Protein AF-A0A016XNG1-F1 (afdb_monomer_lite)

Structure (mmCIF, N/CA/C/O backbone):
data_AF-A0A016XNG1-F1
#
_entry.id   AF-A0A016XNG1-F1
#
loop_
_atom_site.group_PDB
_atom_site.id
_atom_site.type_symbol
_atom_site.label_atom_id
_atom_site.label_alt_id
_atom_site.label_comp_id
_atom_site.label_asym_id
_atom_site.label_entity_id
_atom_site.label_seq_id
_atom_site.pdbx_PDB_ins_code
_atom_site.Cartn_x
_atom_site.Cartn_y
_atom_site.Cartn_z
_atom_site.occupancy
_atom_site.B_iso_or_equiv
_atom_site.auth_seq_id
_atom_site.auth_comp_id
_atom_site.auth_asym_id
_atom_site.auth_atom_id
_atom_site.pdbx_PDB_model_num
ATOM 1 N N . MET A 1 1 ? 4.524 4.314 -19.367 1.00 47.12 1 MET A N 1
ATOM 2 C CA . MET A 1 1 ? 4.395 3.215 -18.382 1.00 47.12 1 MET A CA 1
ATOM 3 C C . MET A 1 1 ? 3.985 3.826 -17.047 1.00 47.12 1 MET A C 1
ATOM 5 O O . MET A 1 1 ? 4.743 4.627 -16.528 1.00 47.12 1 MET A O 1
ATOM 9 N N . ARG A 1 2 ? 2.782 3.528 -16.535 1.00 49.62 2 ARG A N 1
ATOM 10 C CA . ARG A 1 2 ? 2.296 3.980 -15.209 1.00 49.62 2 ARG A CA 1
ATOM 11 C C . ARG A 1 2 ? 2.217 2.820 -14.204 1.00 49.62 2 ARG A C 1
ATOM 13 O O . ARG A 1 2 ? 1.360 2.809 -13.333 1.00 49.62 2 ARG A O 1
ATOM 20 N N . SER A 1 3 ? 3.032 1.781 -14.370 1.00 52.19 3 SER A N 1
ATOM 21 C CA . SER A 1 3 ? 2.971 0.623 -13.479 1.00 52.19 3 SER A CA 1
ATOM 22 C C . SER A 1 3 ? 3.952 0.819 -12.327 1.00 52.19 3 SER A C 1
ATOM 24 O O . SER A 1 3 ? 5.157 0.809 -12.563 1.00 52.19 3 SER A O 1
ATOM 26 N N . GLY A 1 4 ? 3.461 0.900 -11.089 1.00 57.69 4 GLY A N 1
ATOM 27 C CA . GLY A 1 4 ? 4.267 0.746 -9.866 1.00 57.69 4 GLY A CA 1
ATOM 28 C C . GLY A 1 4 ? 4.840 -0.671 -9.664 1.00 57.69 4 GLY A C 1
ATOM 29 O O . GLY A 1 4 ? 5.312 -1.008 -8.575 1.00 57.69 4 GLY A O 1
ATOM 30 N N . ALA A 1 5 ? 4.787 -1.496 -10.716 1.00 71.19 5 ALA A N 1
ATOM 31 C CA . ALA A 1 5 ? 5.233 -2.876 -10.775 1.00 71.19 5 ALA A CA 1
ATOM 32 C C . ALA A 1 5 ? 6.687 -3.029 -10.322 1.00 71.19 5 ALA A C 1
ATOM 34 O O . ALA A 1 5 ? 7.510 -2.108 -10.405 1.00 71.19 5 ALA A O 1
ATOM 35 N N . HIS A 1 6 ? 7.030 -4.220 -9.841 1.00 81.19 6 HIS A N 1
ATOM 36 C CA . HIS A 1 6 ? 8.402 -4.486 -9.446 1.00 81.19 6 HIS A CA 1
ATOM 37 C C . HIS A 1 6 ? 9.319 -4.384 -10.669 1.00 81.19 6 HIS A C 1
ATOM 39 O O . HIS A 1 6 ? 8.989 -4.825 -11.767 1.00 81.19 6 HIS A O 1
ATOM 45 N N . ILE A 1 7 ? 10.523 -3.838 -10.473 1.00 85.25 7 ILE A N 1
ATOM 46 C CA . ILE A 1 7 ? 11.498 -3.650 -11.560 1.00 85.25 7 ILE A CA 1
ATOM 47 C C . ILE A 1 7 ? 11.797 -4.952 -12.326 1.00 85.25 7 ILE A C 1
ATOM 49 O O . ILE A 1 7 ? 12.131 -4.921 -13.505 1.00 85.25 7 ILE A O 1
ATOM 53 N N . VAL A 1 8 ? 11.654 -6.096 -11.649 1.00 85.62 8 VAL A N 1
ATOM 54 C CA . VAL A 1 8 ? 11.817 -7.439 -12.215 1.00 85.62 8 VAL A CA 1
ATOM 55 C C . VAL A 1 8 ? 10.674 -7.790 -13.170 1.00 85.62 8 VAL A C 1
ATOM 57 O O . VAL A 1 8 ? 10.944 -8.287 -14.256 1.00 85.62 8 VAL A O 1
ATOM 60 N N . GLU A 1 9 ? 9.426 -7.491 -12.811 1.00 86.88 9 GLU A N 1
ATOM 61 C CA . GLU A 1 9 ? 8.242 -7.761 -13.643 1.00 86.88 9 GLU A CA 1
ATOM 62 C C . GLU A 1 9 ? 8.278 -6.931 -14.926 1.00 86.88 9 GLU A C 1
ATOM 64 O O . GLU A 1 9 ? 7.973 -7.415 -16.015 1.00 86.88 9 GLU A O 1
ATOM 69 N N . VAL A 1 10 ? 8.722 -5.679 -14.807 1.00 85.44 10 VAL A N 1
ATOM 70 C CA . VAL A 1 10 ? 8.901 -4.792 -15.958 1.00 85.44 10 VAL A CA 1
ATOM 71 C C . VAL A 1 10 ? 10.027 -5.278 -16.861 1.00 85.44 10 VAL A C 1
ATOM 73 O O . VAL A 1 10 ? 9.855 -5.308 -18.076 1.00 85.44 10 VAL A O 1
ATOM 76 N N . ALA A 1 11 ? 11.150 -5.710 -16.282 1.00 87.81 11 ALA A N 1
ATOM 77 C CA . ALA A 1 11 ? 12.248 -6.295 -17.042 1.00 87.81 11 ALA A CA 1
ATOM 78 C C . ALA A 1 11 ? 11.796 -7.553 -17.808 1.00 87.81 11 ALA A C 1
ATOM 80 O O . ALA A 1 11 ? 12.045 -7.657 -19.008 1.00 87.81 11 ALA A O 1
ATOM 81 N N . GLN A 1 12 ? 11.060 -8.452 -17.145 1.00 90.81 12 GLN A N 1
ATOM 82 C CA . GLN A 1 12 ? 10.488 -9.657 -17.755 1.00 90.81 12 GLN A CA 1
ATOM 83 C C . GLN A 1 12 ? 9.526 -9.320 -18.898 1.00 90.81 12 GLN A C 1
ATOM 85 O O . GLN A 1 12 ? 9.671 -9.854 -19.994 1.00 90.81 12 GLN A O 1
ATOM 90 N N . SER A 1 13 ? 8.592 -8.395 -18.669 1.00 88.62 13 SER A N 1
ATOM 91 C CA . SER A 1 13 ? 7.582 -8.002 -19.664 1.00 88.62 13 SER A CA 1
ATOM 92 C C . SER A 1 13 ? 8.197 -7.329 -20.891 1.00 88.62 13 SER A C 1
ATOM 94 O O . SER A 1 13 ? 7.713 -7.499 -22.004 1.00 88.62 13 SER A O 1
ATOM 96 N N . ALA A 1 14 ? 9.275 -6.569 -20.694 1.00 88.25 14 ALA A N 1
ATOM 97 C CA . ALA A 1 14 ? 9.994 -5.900 -21.770 1.00 88.25 14 ALA A CA 1
ATOM 98 C C . ALA A 1 14 ? 11.063 -6.789 -22.436 1.00 88.25 14 ALA A C 1
ATOM 100 O O . ALA A 1 14 ? 11.707 -6.343 -23.382 1.00 88.25 14 ALA A O 1
ATOM 101 N N . GLY A 1 15 ? 11.285 -8.019 -21.953 1.00 93.44 15 GLY A N 1
ATOM 102 C CA . GLY A 1 15 ? 12.326 -8.910 -22.475 1.00 93.44 15 GLY A CA 1
ATOM 103 C C . GLY A 1 15 ? 13.750 -8.377 -22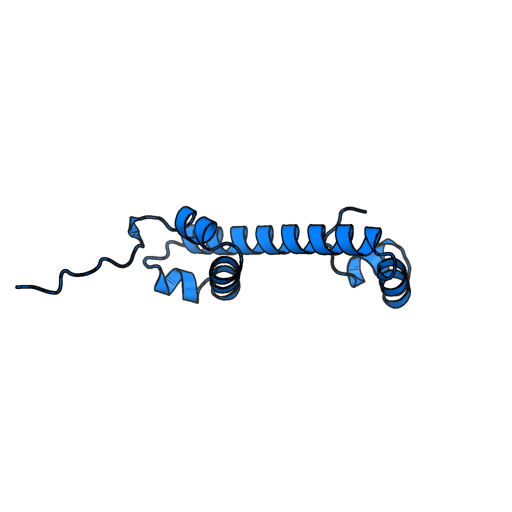.276 1.00 93.44 15 GLY A C 1
ATOM 104 O O . GLY A 1 15 ? 14.649 -8.710 -23.046 1.00 93.44 15 GLY A O 1
ATOM 105 N N . VAL A 1 16 ? 13.969 -7.532 -21.264 1.00 93.19 16 VAL A N 1
ATOM 106 C CA . VAL A 1 16 ? 15.270 -6.913 -20.962 1.00 93.19 16 VAL A CA 1
ATOM 107 C C . VAL A 1 16 ? 15.771 -7.323 -19.582 1.00 93.19 16 VAL A C 1
ATOM 109 O O . VAL A 1 16 ? 15.056 -7.898 -18.766 1.00 93.19 16 VAL A O 1
ATOM 112 N N . THR A 1 17 ? 17.028 -7.004 -19.277 1.00 92.88 17 THR A N 1
ATOM 113 C CA . THR A 1 17 ? 17.571 -7.233 -17.934 1.00 92.88 17 THR A CA 1
ATOM 114 C C . THR A 1 17 ? 17.147 -6.127 -16.966 1.00 92.88 17 THR A C 1
ATOM 116 O O . THR A 1 17 ? 16.911 -4.981 -17.356 1.00 92.88 17 THR A O 1
ATOM 119 N N . ARG A 1 18 ? 17.152 -6.433 -15.662 1.00 90.25 18 ARG A N 1
ATOM 120 C CA . ARG A 1 18 ? 16.932 -5.438 -14.595 1.00 90.25 18 ARG A CA 1
ATOM 121 C C . ARG A 1 18 ? 17.839 -4.209 -14.744 1.00 90.25 18 ARG A C 1
ATOM 123 O O . ARG A 1 18 ? 17.390 -3.094 -14.503 1.00 90.25 18 ARG A O 1
ATOM 130 N N . GLY A 1 19 ? 19.094 -4.404 -15.156 1.00 92.44 19 GLY A N 1
ATOM 131 C CA . GLY A 1 19 ? 20.064 -3.318 -15.324 1.00 92.44 19 GLY A CA 1
ATOM 132 C C . GLY A 1 19 ? 19.722 -2.346 -16.459 1.00 92.44 19 GLY A C 1
ATOM 133 O O . GLY A 1 19 ? 20.130 -1.188 -16.413 1.00 92.44 19 GLY A O 1
ATOM 134 N N . VAL A 1 20 ? 18.964 -2.786 -17.467 1.00 91.06 20 VAL A N 1
ATOM 135 C CA . VAL A 1 20 ? 18.447 -1.901 -18.525 1.00 91.06 20 VAL A CA 1
ATOM 136 C C . VAL A 1 20 ? 17.335 -1.016 -17.968 1.00 91.06 20 VAL A C 1
ATOM 138 O O . VAL A 1 20 ? 17.387 0.196 -18.137 1.00 91.06 20 VAL A O 1
ATOM 141 N N . VAL A 1 21 ? 16.401 -1.592 -17.206 1.00 88.38 21 VAL A N 1
ATOM 142 C CA . VAL A 1 21 ? 15.333 -0.819 -16.550 1.00 88.38 21 VAL A CA 1
ATOM 143 C C . VAL A 1 21 ? 15.909 0.172 -15.531 1.00 88.38 21 VAL A C 1
ATOM 145 O O . VAL A 1 21 ? 15.471 1.314 -15.468 1.00 88.38 21 VAL A O 1
ATOM 148 N N . GLN A 1 22 ? 16.946 -0.214 -14.777 1.00 90.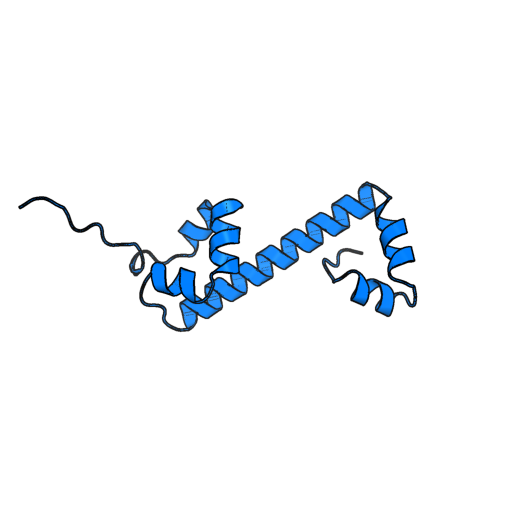56 22 GLN A N 1
ATOM 149 C CA . GLN A 1 22 ? 17.653 0.709 -13.875 1.00 90.56 22 GLN A CA 1
ATOM 150 C C . GLN A 1 22 ? 18.290 1.886 -14.619 1.00 90.56 22 GLN A C 1
ATOM 152 O O . GLN A 1 22 ? 18.267 2.998 -14.104 1.00 90.56 22 GLN A O 1
ATOM 157 N N . ARG A 1 23 ? 18.825 1.652 -15.824 1.00 93.12 23 ARG A N 1
ATOM 158 C CA . ARG A 1 23 ? 19.337 2.722 -16.686 1.00 93.12 23 ARG A CA 1
ATOM 159 C C . ARG A 1 23 ? 18.228 3.625 -17.210 1.00 93.12 23 ARG A C 1
ATOM 161 O O . ARG A 1 23 ? 18.443 4.819 -17.294 1.00 93.12 23 ARG A O 1
ATOM 168 N N . TRP A 1 24 ? 17.038 3.111 -17.510 1.00 90.06 24 TRP A N 1
ATOM 169 C CA . TRP A 1 24 ? 15.909 3.985 -17.855 1.00 90.06 24 TRP A CA 1
ATOM 170 C C . TRP A 1 24 ? 15.540 4.912 -16.694 1.00 90.06 24 TRP A C 1
ATOM 172 O O . TRP A 1 24 ? 15.281 6.088 -16.904 1.00 90.06 24 TRP A O 1
ATOM 182 N N . LEU A 1 25 ? 15.594 4.407 -15.460 1.00 88.69 25 LEU A N 1
ATOM 183 C CA . LEU A 1 25 ? 15.300 5.184 -14.252 1.00 88.69 25 LEU A CA 1
ATOM 184 C C . LEU A 1 25 ? 16.384 6.211 -13.874 1.00 88.69 25 LEU A C 1
ATOM 186 O O . LEU A 1 25 ? 16.244 6.849 -12.832 1.00 88.69 25 LEU A O 1
ATOM 190 N N . THR A 1 26 ? 17.449 6.379 -14.670 1.00 92.75 26 THR A N 1
ATOM 191 C CA . THR A 1 26 ? 18.343 7.543 -14.529 1.00 92.75 26 THR A CA 1
ATOM 192 C C . THR A 1 26 ? 17.744 8.802 -15.148 1.00 92.75 26 THR A C 1
ATOM 194 O O . THR A 1 26 ? 18.188 9.898 -14.820 1.00 92.75 26 THR A O 1
ATOM 197 N N . ASP A 1 27 ? 16.759 8.657 -16.040 1.00 93.25 27 ASP A N 1
ATOM 198 C CA . ASP A 1 27 ? 15.947 9.770 -16.521 1.00 93.25 27 ASP A CA 1
ATOM 199 C C . ASP A 1 27 ? 15.077 10.312 -15.364 1.00 93.25 27 ASP A C 1
ATOM 201 O O . ASP A 1 27 ? 14.307 9.540 -14.776 1.00 93.25 27 ASP A O 1
ATOM 205 N N . PRO A 1 28 ? 15.183 11.608 -15.006 1.00 91.94 28 PRO A N 1
ATOM 206 C CA . PRO A 1 28 ? 14.451 12.174 -13.875 1.00 91.94 28 PRO A CA 1
ATOM 207 C C . PRO A 1 28 ? 12.927 12.115 -14.021 1.00 91.94 28 PRO A C 1
ATOM 209 O O . PRO A 1 28 ? 12.232 11.856 -13.037 1.00 91.94 28 PRO A O 1
ATOM 212 N N . GLU A 1 29 ? 12.391 12.327 -15.223 1.00 91.94 29 GLU A N 1
ATOM 213 C CA . GLU A 1 29 ? 10.944 12.311 -15.452 1.00 91.94 29 GLU A CA 1
ATOM 214 C C . GLU A 1 29 ? 10.403 10.893 -15.294 1.00 91.94 29 GLU A C 1
ATOM 216 O O . GLU A 1 29 ? 9.415 10.662 -14.585 1.00 91.94 29 GLU A O 1
ATOM 221 N N . LEU A 1 30 ? 11.094 9.916 -15.885 1.00 87.38 30 LEU A N 1
ATOM 222 C CA . LEU A 1 30 ? 10.710 8.517 -15.750 1.00 87.38 30 LEU A CA 1
ATOM 223 C C . LEU A 1 30 ? 10.859 8.030 -14.304 1.00 87.38 30 LEU A C 1
ATOM 225 O O . LEU A 1 30 ? 10.018 7.265 -13.825 1.00 87.38 30 LEU A O 1
ATOM 229 N N . HIS A 1 31 ? 11.886 8.496 -13.593 1.00 88.75 31 HIS A N 1
ATOM 230 C CA . HIS A 1 31 ? 12.085 8.193 -12.180 1.00 88.75 31 HIS A CA 1
ATOM 231 C C . HIS A 1 31 ? 10.927 8.699 -11.313 1.00 88.75 31 HIS A C 1
ATOM 233 O O . HIS A 1 31 ? 10.407 7.951 -10.480 1.00 88.75 31 HIS A O 1
ATOM 239 N N . VAL A 1 32 ? 10.488 9.944 -11.516 1.00 90.19 32 VAL A N 1
ATOM 240 C CA . VAL A 1 32 ? 9.359 10.531 -10.776 1.00 90.19 32 VAL A CA 1
ATOM 241 C C . VAL A 1 32 ? 8.065 9.782 -11.079 1.00 90.19 32 VAL A C 1
ATOM 243 O O . VAL A 1 32 ? 7.352 9.386 -10.155 1.00 90.19 32 VAL A O 1
ATOM 246 N N . LEU A 1 33 ? 7.777 9.511 -12.355 1.00 88.25 33 LEU A N 1
ATOM 247 C CA . LEU A 1 33 ? 6.591 8.743 -12.747 1.00 88.25 33 LEU A CA 1
ATOM 248 C C . LEU A 1 33 ? 6.579 7.348 -12.110 1.00 88.25 33 LEU A C 1
ATOM 250 O O . LEU A 1 33 ? 5.551 6.901 -11.597 1.00 88.25 33 LEU A O 1
ATOM 254 N N . TRP A 1 34 ? 7.727 6.673 -12.113 1.00 86.56 34 TRP A N 1
ATOM 255 C CA . TRP A 1 34 ? 7.877 5.349 -11.524 1.00 86.56 34 TRP A CA 1
ATOM 256 C C . TRP A 1 34 ? 7.699 5.367 -10.006 1.00 86.56 34 TRP A C 1
ATOM 258 O O . TRP A 1 34 ? 6.935 4.572 -9.461 1.00 86.56 34 TRP A O 1
ATOM 268 N N . THR A 1 35 ? 8.400 6.259 -9.308 1.00 88.06 35 THR A N 1
ATOM 269 C CA . THR A 1 35 ? 8.341 6.345 -7.841 1.00 88.06 35 THR A CA 1
ATOM 270 C C . THR A 1 35 ? 6.950 6.729 -7.353 1.00 88.06 35 THR A C 1
ATOM 272 O O . THR A 1 35 ? 6.463 6.099 -6.418 1.00 88.06 35 THR A O 1
ATOM 275 N N . THR A 1 36 ? 6.273 7.653 -8.039 1.00 88.69 36 THR A N 1
ATOM 276 C CA . THR A 1 36 ? 4.880 8.028 -7.743 1.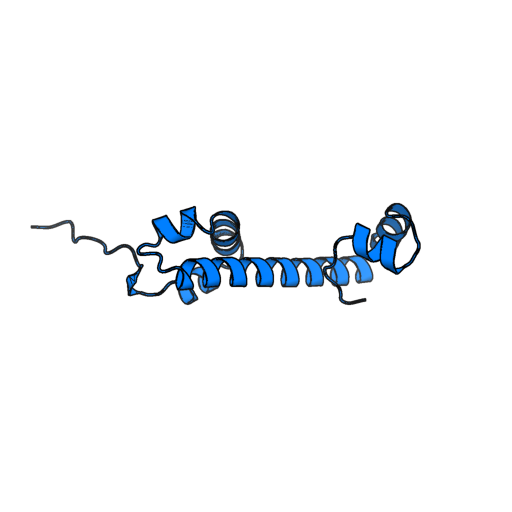00 88.69 36 THR A CA 1
ATOM 277 C C . THR A 1 36 ? 3.951 6.823 -7.882 1.00 88.69 36 THR A C 1
ATOM 279 O O . THR A 1 36 ? 3.251 6.472 -6.938 1.00 88.69 36 THR A O 1
ATOM 282 N N . ALA A 1 37 ? 4.029 6.098 -9.004 1.00 87.88 37 ALA A N 1
ATOM 283 C CA . ALA A 1 37 ? 3.209 4.906 -9.213 1.00 87.88 37 ALA A CA 1
ATOM 284 C C . ALA A 1 37 ? 3.494 3.797 -8.178 1.00 87.88 37 ALA A C 1
ATOM 286 O O . ALA A 1 37 ? 2.575 3.091 -7.759 1.00 87.88 37 ALA A O 1
ATOM 287 N N . ARG A 1 38 ? 4.752 3.633 -7.737 1.00 87.75 38 ARG A N 1
ATOM 288 C CA . ARG A 1 38 ? 5.096 2.683 -6.661 1.00 87.75 38 ARG A CA 1
ATOM 289 C C . ARG A 1 38 ? 4.526 3.102 -5.313 1.00 87.75 38 ARG A C 1
ATOM 291 O O . ARG A 1 38 ? 4.074 2.233 -4.571 1.00 87.75 38 ARG A O 1
ATOM 298 N N . LEU A 1 39 ? 4.567 4.393 -4.990 1.00 88.75 39 LEU A N 1
ATOM 299 C CA . LEU A 1 39 ? 3.984 4.916 -3.756 1.00 88.75 39 LEU A CA 1
ATOM 300 C C . LEU A 1 39 ? 2.466 4.719 -3.745 1.00 88.75 39 LEU A C 1
ATOM 302 O O . LEU A 1 39 ? 1.948 4.201 -2.760 1.00 88.75 39 LEU A O 1
ATOM 306 N N . ASP A 1 40 ? 1.778 5.003 -4.852 1.00 89.56 40 ASP A N 1
ATOM 307 C CA . ASP A 1 40 ? 0.333 4.775 -4.981 1.00 89.56 40 ASP A CA 1
ATOM 308 C C . ASP A 1 40 ? -0.039 3.295 -4.823 1.00 89.56 40 ASP A C 1
ATOM 310 O O . ASP A 1 40 ? -1.009 2.948 -4.139 1.00 89.56 40 ASP A O 1
ATOM 314 N N . GLN A 1 41 ? 0.754 2.396 -5.413 1.00 88.81 41 GLN A N 1
ATOM 315 C CA . GLN A 1 41 ? 0.545 0.957 -5.270 1.00 88.81 41 GLN A CA 1
ATOM 316 C C . GLN A 1 41 ? 0.790 0.485 -3.831 1.00 88.81 41 GLN A C 1
ATOM 318 O O . GLN A 1 41 ? 0.002 -0.300 -3.303 1.00 88.81 41 GLN A O 1
ATOM 323 N N . LEU A 1 42 ? 1.848 0.979 -3.178 1.00 90.12 42 LEU A N 1
ATOM 324 C CA . LEU A 1 42 ? 2.147 0.665 -1.780 1.00 90.12 42 LEU A CA 1
ATOM 325 C C . LEU A 1 42 ? 1.032 1.158 -0.852 1.00 90.12 42 LEU A C 1
ATOM 327 O O . LEU A 1 42 ? 0.560 0.408 0.001 1.00 90.12 42 LEU A O 1
ATOM 331 N N . ARG A 1 43 ? 0.572 2.392 -1.065 1.00 92.94 43 ARG A N 1
ATOM 332 C CA . ARG A 1 43 ? -0.552 2.990 -0.346 1.00 92.94 43 ARG A CA 1
ATOM 333 C C . ARG A 1 43 ? -1.817 2.154 -0.505 1.00 92.94 43 ARG A C 1
ATOM 335 O O . ARG A 1 43 ? -2.454 1.825 0.489 1.00 92.94 43 ARG A O 1
ATOM 342 N N . THR A 1 44 ? -2.146 1.753 -1.734 1.00 91.56 44 THR A N 1
ATOM 343 C CA . THR A 1 44 ? -3.308 0.896 -2.024 1.00 91.56 44 THR A CA 1
ATOM 344 C C . THR A 1 44 ? -3.201 -0.448 -1.308 1.00 91.56 44 THR A C 1
ATOM 346 O O . THR A 1 44 ? -4.151 -0.871 -0.657 1.00 91.56 44 THR A O 1
ATOM 349 N N . HIS A 1 45 ? -2.034 -1.093 -1.359 1.00 92.12 45 HIS A N 1
ATOM 350 C CA . HIS A 1 45 ? -1.796 -2.350 -0.653 1.00 92.12 45 HIS A CA 1
ATOM 351 C C . HIS A 1 45 ? -1.996 -2.201 0.862 1.00 92.12 45 HIS A C 1
ATOM 353 O O . HIS A 1 45 ? -2.690 -3.008 1.478 1.00 92.12 45 HIS A O 1
ATOM 359 N N . HIS A 1 46 ? -1.449 -1.141 1.461 1.00 94.06 46 HIS A N 1
ATOM 360 C CA . HIS A 1 46 ? -1.629 -0.866 2.882 1.00 94.06 46 HIS A CA 1
ATOM 361 C C . HIS A 1 46 ? -3.085 -0.550 3.250 1.00 94.06 46 HIS A C 1
ATOM 363 O O . HIS A 1 46 ? -3.543 -1.021 4.293 1.00 94.06 46 HIS A O 1
ATOM 369 N N . LEU A 1 47 ? -3.829 0.181 2.408 1.00 93.75 47 LEU A N 1
ATOM 370 C CA . LEU A 1 47 ? -5.273 0.388 2.598 1.00 93.75 47 LEU A CA 1
ATOM 371 C C . 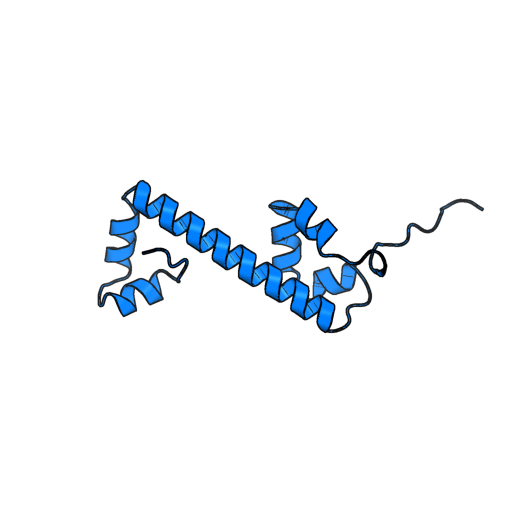LEU A 1 47 ? -6.014 -0.949 2.640 1.00 93.75 47 LEU A C 1
ATOM 373 O O . LEU A 1 47 ? -6.801 -1.185 3.556 1.00 93.75 47 LEU A O 1
ATOM 377 N N . THR A 1 48 ? -5.736 -1.837 1.685 1.00 93.00 48 THR A N 1
ATOM 378 C CA . THR A 1 48 ? -6.342 -3.171 1.638 1.00 93.00 48 THR A CA 1
ATOM 379 C C . THR A 1 48 ? -6.034 -3.964 2.905 1.00 93.00 48 THR A C 1
ATOM 381 O O . THR A 1 48 ? -6.962 -4.479 3.519 1.00 93.00 48 THR A O 1
ATOM 384 N N . SER A 1 49 ? -4.779 -3.989 3.368 1.00 92.75 49 SER A N 1
ATOM 385 C CA . SER A 1 49 ? -4.415 -4.700 4.604 1.00 92.75 49 SER A CA 1
ATOM 386 C C . SER A 1 49 ? -5.135 -4.162 5.847 1.00 92.75 49 SER A C 1
ATOM 388 O O . SER A 1 49 ? -5.533 -4.942 6.712 1.00 92.75 49 SER A O 1
ATOM 390 N N . ILE A 1 50 ? -5.319 -2.840 5.955 1.00 92.62 50 ILE A N 1
ATOM 391 C CA . ILE A 1 50 ? -6.084 -2.237 7.057 1.00 92.62 50 ILE A CA 1
ATOM 392 C C . ILE A 1 50 ? -7.559 -2.642 6.966 1.00 92.62 50 ILE A C 1
ATOM 394 O O . ILE A 1 50 ? -8.133 -3.067 7.968 1.00 92.62 50 ILE A O 1
ATOM 398 N N . HIS A 1 51 ? -8.167 -2.577 5.780 1.00 92.38 51 HIS A N 1
ATOM 399 C CA . HIS A 1 51 ? -9.557 -2.993 5.584 1.00 92.38 51 HIS A CA 1
ATOM 400 C C . HIS A 1 51 ? -9.781 -4.487 5.848 1.00 92.38 51 HIS A C 1
ATOM 402 O O . HIS A 1 51 ? -10.764 -4.852 6.490 1.00 92.38 51 HIS A O 1
ATOM 408 N N . GLU A 1 52 ? -8.880 -5.360 5.407 1.00 93.19 52 GLU A N 1
ATOM 409 C CA . GLU A 1 52 ? -8.934 -6.798 5.698 1.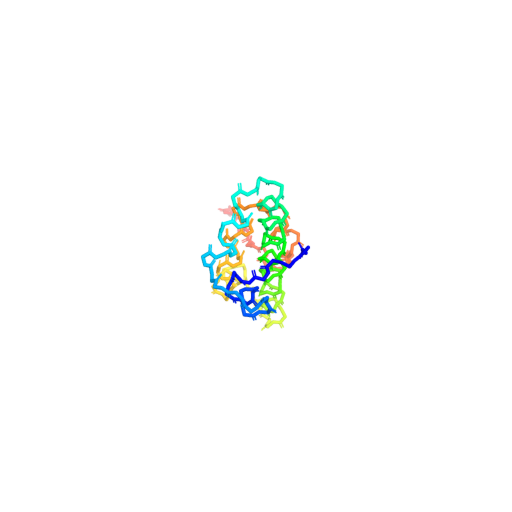00 93.19 52 GLU A CA 1
ATOM 410 C C . GLU A 1 52 ? -8.848 -7.061 7.206 1.00 93.19 52 GLU A C 1
ATOM 412 O O . GLU A 1 52 ? -9.634 -7.832 7.757 1.00 93.19 52 GLU A O 1
ATOM 417 N N . ALA A 1 53 ? -7.958 -6.361 7.914 1.00 91.69 53 ALA A N 1
ATOM 418 C CA . ALA A 1 53 ? -7.878 -6.469 9.365 1.00 91.69 53 ALA A CA 1
ATOM 419 C C . ALA A 1 53 ? -9.173 -5.986 10.046 1.00 91.69 53 ALA A C 1
ATOM 421 O O . ALA A 1 53 ? -9.693 -6.684 10.918 1.00 91.69 53 ALA A O 1
ATOM 422 N N . LEU A 1 54 ? -9.736 -4.853 9.617 1.00 89.31 54 LEU A N 1
ATOM 423 C CA . LEU A 1 54 ? -11.008 -4.327 10.129 1.00 89.31 54 LEU A CA 1
ATOM 424 C C . LEU A 1 54 ? -12.177 -5.293 9.886 1.00 89.31 54 LEU A C 1
ATOM 426 O O . LEU A 1 54 ? -12.927 -5.599 10.811 1.00 89.31 54 LEU A O 1
ATOM 430 N N . THR A 1 55 ? -12.294 -5.833 8.674 1.00 90.56 55 THR A N 1
ATOM 431 C CA . THR A 1 55 ? -13.345 -6.799 8.308 1.00 90.56 55 THR A CA 1
ATOM 432 C C . THR A 1 55 ? -13.179 -8.157 8.993 1.00 90.56 55 THR A C 1
ATOM 434 O O . THR A 1 55 ? -14.176 -8.832 9.233 1.00 90.56 55 THR A O 1
ATOM 437 N N . SER A 1 56 ? -11.960 -8.527 9.407 1.00 88.69 56 SER A N 1
ATOM 438 C CA . SER A 1 56 ? -11.709 -9.715 10.243 1.00 88.69 56 SER A CA 1
ATOM 439 C C . SER A 1 56 ? -12.237 -9.597 11.681 1.00 88.69 56 SER A C 1
ATOM 441 O O . SER A 1 56 ? -12.130 -10.554 12.448 1.00 88.69 56 SER A O 1
ATOM 443 N N . GLY A 1 57 ? -12.781 -8.435 12.060 1.00 84.25 57 GLY A N 1
ATOM 444 C CA . GLY A 1 57 ? -13.398 -8.214 13.365 1.00 84.25 57 GLY A CA 1
ATOM 445 C C . GLY A 1 57 ? -12.410 -7.858 14.473 1.00 84.25 57 GLY A C 1
ATOM 446 O O . GLY A 1 57 ? -12.587 -8.306 15.602 1.00 84.25 57 GLY A O 1
ATOM 447 N N . VAL A 1 58 ? -11.365 -7.073 14.177 1.00 87.75 58 VAL A N 1
ATOM 448 C CA . VAL A 1 58 ? -10.481 -6.534 15.231 1.00 87.75 58 VAL A CA 1
ATOM 449 C C . VAL A 1 58 ? -11.282 -5.746 16.268 1.00 87.75 58 VAL A C 1
ATOM 451 O O . VAL A 1 58 ? -12.106 -4.899 15.925 1.00 87.75 58 VAL A O 1
ATOM 454 N N . ALA A 1 59 ? -11.014 -6.012 17.543 1.00 81.12 59 ALA A N 1
ATOM 455 C CA . ALA A 1 59 ? -11.756 -5.437 18.662 1.00 81.12 59 ALA A CA 1
ATOM 456 C C . ALA A 1 59 ? -11.094 -4.182 19.252 1.00 81.12 59 ALA A C 1
ATOM 458 O O . ALA A 1 59 ? -11.707 -3.484 20.057 1.00 81.12 59 ALA A O 1
ATOM 459 N N . SER A 1 60 ? -9.848 -3.878 18.872 1.00 84.81 60 SER A N 1
ATOM 460 C CA . SER A 1 60 ? -9.120 -2.703 19.367 1.00 84.81 60 SER A CA 1
ATOM 461 C C . SER A 1 60 ? -8.094 -2.165 18.369 1.00 84.81 60 SER A C 1
ATOM 463 O O . SER A 1 60 ? -7.636 -2.874 17.466 1.00 84.81 60 SER A O 1
ATOM 465 N N . ARG A 1 61 ? -7.661 -0.916 18.583 1.00 85.56 61 ARG A N 1
ATOM 466 C CA . ARG A 1 61 ? -6.562 -0.293 17.830 1.00 85.56 61 ARG A CA 1
ATOM 467 C C . ARG A 1 61 ? -5.241 -1.050 17.987 1.00 85.56 61 ARG A C 1
ATOM 469 O O . ARG A 1 61 ? -4.480 -1.167 17.027 1.00 85.56 61 ARG A O 1
ATOM 476 N N . GLN A 1 62 ? -4.983 -1.607 19.170 1.00 87.19 62 GLN A N 1
ATOM 477 C CA . GLN A 1 62 ? -3.808 -2.443 19.412 1.00 87.19 62 GLN A CA 1
ATOM 478 C C . GLN A 1 62 ? -3.845 -3.726 18.573 1.00 87.19 62 GLN A C 1
ATOM 480 O O . GLN A 1 62 ? -2.831 -4.100 17.986 1.00 87.19 62 GLN A O 1
ATOM 485 N N . GLU A 1 63 ? -5.004 -4.374 18.461 1.00 87.94 63 GLU A N 1
ATOM 486 C CA . GLU A 1 63 ? -5.156 -5.572 17.632 1.00 87.94 63 GLU A CA 1
ATOM 487 C C . GLU A 1 63 ? -4.996 -5.257 16.138 1.00 87.94 63 GLU A C 1
ATOM 489 O O . GLU A 1 63 ? -4.301 -5.985 15.428 1.00 87.94 63 GLU A O 1
ATOM 494 N N . LEU A 1 64 ? -5.547 -4.128 15.673 1.00 88.81 64 LEU A N 1
ATOM 495 C CA . LEU A 1 64 ? -5.326 -3.634 14.311 1.00 88.81 64 LEU A CA 1
ATOM 496 C C . LEU A 1 64 ? -3.833 -3.410 14.035 1.00 88.81 64 LEU A C 1
ATOM 498 O O . LEU A 1 64 ? -3.321 -3.851 13.005 1.00 88.81 64 LEU A O 1
ATOM 502 N N . ARG A 1 65 ? -3.115 -2.782 14.974 1.00 91.00 65 ARG A N 1
ATOM 503 C CA . ARG A 1 65 ? -1.665 -2.584 14.873 1.00 91.00 65 ARG A CA 1
ATOM 504 C C . ARG A 1 65 ? -0.904 -3.908 14.824 1.00 91.00 65 ARG A C 1
ATOM 506 O O . ARG A 1 65 ? 0.116 -3.977 14.155 1.00 91.00 65 ARG A O 1
ATOM 513 N N . LEU A 1 66 ? -1.358 -4.954 15.509 1.00 90.69 66 LEU A N 1
ATOM 514 C CA . LEU A 1 66 ? -0.699 -6.261 15.458 1.00 90.69 66 LEU A CA 1
ATOM 515 C C . LEU A 1 66 ? -0.973 -6.988 14.133 1.00 90.69 66 LEU A C 1
ATOM 517 O O . LEU A 1 66 ? -0.031 -7.484 13.517 1.00 90.69 66 LEU A O 1
ATOM 521 N N . LYS A 1 67 ? -2.229 -7.009 13.665 1.00 90.50 67 LYS A N 1
ATOM 522 C CA . LYS A 1 67 ? -2.618 -7.697 12.420 1.00 90.50 67 LYS A CA 1
ATOM 523 C C . LYS A 1 67 ? -2.110 -6.997 11.157 1.00 90.50 67 LYS A C 1
ATOM 525 O O . LYS A 1 67 ? -1.693 -7.667 10.220 1.00 90.50 67 LYS A O 1
ATOM 530 N N . ALA A 1 68 ? -2.111 -5.666 11.137 1.00 92.19 68 ALA A N 1
ATOM 531 C CA . ALA A 1 68 ? -1.728 -4.853 9.983 1.00 92.19 68 ALA A CA 1
ATOM 532 C C . ALA A 1 68 ? -0.531 -3.937 10.295 1.00 92.19 68 ALA A C 1
ATOM 534 O O . ALA A 1 68 ? -0.497 -2.785 9.871 1.00 92.19 68 ALA A O 1
ATOM 535 N N . ASN A 1 69 ? 0.467 -4.436 11.034 1.00 92.94 69 ASN A N 1
ATOM 536 C CA . ASN A 1 69 ? 1.567 -3.635 11.594 1.00 92.94 69 ASN A CA 1
ATOM 537 C C . ASN A 1 69 ? 2.298 -2.763 10.564 1.00 92.94 69 ASN A C 1
ATOM 539 O O . ASN A 1 69 ? 2.434 -1.556 10.756 1.00 92.94 69 ASN A O 1
ATOM 543 N N . ALA A 1 70 ? 2.723 -3.354 9.444 1.00 91.81 70 ALA A N 1
ATOM 544 C CA . ALA A 1 70 ? 3.440 -2.622 8.402 1.00 91.81 70 ALA A CA 1
ATOM 545 C C . ALA A 1 70 ? 2.593 -1.480 7.816 1.00 91.81 70 ALA A C 1
ATOM 547 O O . ALA A 1 70 ? 3.078 -0.357 7.703 1.00 91.81 70 ALA A O 1
ATOM 548 N N . ALA A 1 71 ? 1.320 -1.751 7.512 1.00 93.00 71 ALA A N 1
ATOM 549 C CA . ALA A 1 71 ? 0.391 -0.750 6.997 1.00 93.00 71 ALA A CA 1
ATOM 550 C C . ALA A 1 71 ? 0.092 0.341 8.034 1.00 93.00 71 ALA A C 1
ATOM 552 O O . ALA A 1 71 ? 0.132 1.527 7.714 1.00 93.00 71 ALA A O 1
ATOM 553 N N . TYR A 1 72 ? -0.133 -0.050 9.290 1.00 92.75 72 TYR A N 1
ATOM 554 C CA . TYR A 1 72 ? -0.407 0.864 10.395 1.00 92.75 72 TYR A CA 1
ATOM 555 C C . TYR A 1 72 ? 0.752 1.843 10.606 1.00 92.75 72 TYR A C 1
ATOM 557 O O . TYR A 1 72 ? 0.542 3.054 10.638 1.00 92.75 72 TYR A O 1
ATOM 565 N N . LEU A 1 73 ? 1.986 1.337 10.706 1.00 94.12 73 LEU A N 1
ATOM 566 C CA . LEU A 1 73 ? 3.177 2.175 10.875 1.00 94.12 73 LEU A CA 1
ATOM 567 C C . LEU A 1 73 ? 3.439 3.053 9.647 1.00 94.12 73 LEU A C 1
ATOM 569 O O . LEU A 1 73 ? 3.888 4.191 9.797 1.00 94.12 73 LEU A O 1
ATOM 573 N N . TRP A 1 74 ? 3.154 2.547 8.444 1.00 94.75 74 TRP A N 1
ATOM 574 C CA . TRP A 1 74 ? 3.301 3.324 7.219 1.00 94.75 74 TRP A CA 1
ATOM 575 C C . TRP A 1 74 ? 2.341 4.517 7.194 1.00 94.75 74 TRP A C 1
ATOM 577 O O . TRP A 1 74 ? 2.803 5.643 7.003 1.00 94.75 74 TRP A O 1
ATOM 587 N N . PHE A 1 75 ? 1.047 4.313 7.463 1.00 94.19 75 PHE A N 1
ATOM 588 C CA . PHE A 1 75 ? 0.091 5.422 7.526 1.00 94.19 75 PHE A CA 1
ATOM 589 C C . PHE A 1 75 ? 0.384 6.364 8.689 1.00 94.19 75 PHE A C 1
ATOM 591 O O . PHE A 1 75 ? 0.392 7.570 8.490 1.00 94.19 75 PHE A O 1
ATOM 598 N N . GLN A 1 76 ? 0.726 5.844 9.871 1.00 93.06 76 GLN A N 1
ATOM 599 C CA . GLN A 1 76 ? 1.081 6.680 11.021 1.00 93.06 76 GLN A CA 1
ATOM 600 C C . GLN A 1 76 ? 2.229 7.653 10.703 1.00 93.06 76 GLN A C 1
ATOM 602 O O . GLN A 1 76 ? 2.248 8.769 11.217 1.00 93.06 76 GLN A O 1
ATOM 607 N N . ARG A 1 77 ? 3.191 7.234 9.872 1.00 93.06 77 ARG A N 1
ATOM 608 C CA . ARG A 1 77 ? 4.350 8.051 9.501 1.00 93.06 77 ARG A CA 1
ATOM 609 C C . ARG A 1 77 ? 4.086 8.993 8.326 1.00 93.06 77 ARG A C 1
ATOM 611 O O . ARG A 1 77 ? 4.641 10.087 8.325 1.00 93.06 77 ARG A O 1
ATOM 618 N N . ASN A 1 78 ? 3.341 8.552 7.313 1.00 92.00 78 ASN A N 1
ATOM 619 C CA . ASN A 1 78 ? 3.223 9.275 6.041 1.00 92.00 78 ASN A CA 1
ATOM 620 C C . ASN A 1 78 ? 1.887 10.018 5.885 1.00 92.00 78 ASN A C 1
ATOM 622 O O . ASN A 1 78 ? 1.864 11.097 5.307 1.00 92.00 78 ASN A O 1
ATOM 626 N N . GLU A 1 79 ? 0.787 9.457 6.392 1.00 91.94 79 GLU A N 1
ATOM 627 C CA . GLU A 1 79 ? -0.584 9.954 6.202 1.00 91.94 79 GLU A CA 1
ATOM 628 C C . GLU A 1 79 ? -1.431 9.679 7.473 1.00 91.94 79 GLU A C 1
ATOM 630 O O . GLU A 1 79 ? -2.364 8.867 7.440 1.00 91.94 79 GLU A O 1
ATOM 635 N N . PRO A 1 80 ? -1.108 10.302 8.627 1.00 90.38 80 PRO A N 1
ATOM 636 C CA . PRO A 1 80 ? -1.751 9.986 9.907 1.00 90.38 80 PRO A CA 1
ATOM 637 C C . PRO A 1 80 ? -3.249 10.315 9.918 1.00 90.38 80 PRO A C 1
ATOM 639 O O . PRO A 1 80 ? -4.035 9.566 10.489 1.00 90.38 80 PRO A O 1
ATOM 642 N N . GLU A 1 81 ? -3.653 11.375 9.219 1.00 90.38 81 GLU A N 1
ATOM 643 C CA . GLU A 1 81 ? -5.055 11.791 9.082 1.00 90.38 81 GLU A CA 1
ATOM 644 C C . GLU A 1 81 ? -5.912 10.708 8.406 1.00 90.38 81 GLU A C 1
ATOM 646 O O . GLU A 1 81 ? -7.064 10.484 8.775 1.00 90.38 81 GLU A O 1
ATOM 651 N N . ILE A 1 82 ? -5.334 9.975 7.447 1.00 89.69 82 ILE A N 1
ATOM 652 C CA . ILE A 1 82 ? -6.022 8.858 6.796 1.00 89.69 82 ILE A CA 1
ATOM 653 C C . ILE A 1 82 ? -6.178 7.693 7.759 1.00 89.69 82 ILE A C 1
ATOM 655 O O . ILE A 1 82 ? -7.246 7.090 7.813 1.00 89.69 82 ILE A O 1
ATOM 659 N N . LEU A 1 83 ? -5.146 7.390 8.549 1.00 87.62 83 LEU A N 1
ATOM 660 C CA . LEU A 1 83 ? -5.242 6.344 9.564 1.00 87.62 83 LEU A CA 1
ATOM 661 C C . LEU A 1 83 ? -6.369 6.634 10.560 1.00 87.62 83 LEU A C 1
ATOM 663 O O . LEU A 1 83 ? -7.115 5.726 10.913 1.00 87.62 83 LEU A O 1
ATOM 667 N N . GLU A 1 84 ? -6.504 7.886 10.995 1.00 86.06 84 GLU A N 1
ATOM 668 C CA . GLU A 1 84 ? -7.586 8.314 11.886 1.00 86.06 84 GLU A CA 1
ATOM 669 C C . GLU A 1 84 ? -8.960 8.204 11.220 1.00 86.06 84 GLU A C 1
ATOM 671 O O . GLU A 1 84 ? -9.893 7.708 11.844 1.00 86.06 84 GLU A O 1
ATOM 676 N N . GLY A 1 85 ? -9.078 8.574 9.941 1.00 85.69 85 GLY A N 1
ATOM 677 C CA . GLY A 1 85 ? -10.322 8.418 9.182 1.00 85.69 85 GLY A CA 1
ATOM 678 C C . GLY A 1 85 ? -10.731 6.960 8.927 1.00 85.69 85 GLY A C 1
ATOM 679 O O . GLY A 1 85 ? -11.921 6.675 8.793 1.00 85.69 85 GLY A O 1
ATOM 680 N N . LEU A 1 86 ? -9.769 6.034 8.866 1.00 84.12 86 LEU A N 1
ATOM 681 C CA . LEU A 1 86 ? -10.016 4.606 8.626 1.00 84.12 86 LEU A CA 1
ATOM 682 C C . LEU A 1 86 ? -10.411 3.833 9.889 1.00 84.12 86 LEU A C 1
ATOM 684 O O . LEU A 1 86 ? -11.060 2.793 9.780 1.00 84.12 86 LEU A O 1
ATOM 688 N N . ILE A 1 87 ? -9.996 4.287 11.075 1.00 83.06 87 ILE A N 1
ATOM 689 C CA . ILE A 1 87 ? -10.254 3.579 12.332 1.00 83.06 87 ILE A CA 1
ATOM 690 C C . ILE A 1 87 ? -11.659 3.943 12.836 1.00 83.06 87 ILE A C 1
ATOM 692 O O . ILE A 1 87 ? -11.926 5.107 13.132 1.00 83.06 87 ILE A O 1
ATOM 696 N N . PRO A 1 88 ? -12.574 2.968 12.995 1.00 80.69 88 PRO A N 1
ATOM 697 C CA . PRO A 1 88 ? -13.878 3.224 13.589 1.00 80.69 88 PRO A CA 1
ATOM 698 C C . PRO A 1 88 ? -13.745 3.785 15.007 1.00 80.69 88 PRO A C 1
ATOM 700 O O . PRO A 1 88 ? -12.987 3.248 15.817 1.00 80.69 88 PRO A O 1
ATOM 703 N N . ARG A 1 89 ? -14.571 4.780 15.356 1.00 77.38 89 ARG A N 1
ATOM 704 C CA . ARG A 1 89 ? -14.602 5.379 16.708 1.00 77.38 89 ARG A CA 1
ATOM 705 C C . ARG A 1 89 ? -14.809 4.361 17.833 1.00 77.38 89 ARG A C 1
ATOM 707 O O . ARG A 1 89 ? -14.382 4.577 18.958 1.00 77.38 89 ARG A O 1
ATOM 714 N N . SER A 1 90 ? -15.456 3.231 17.547 1.00 73.94 90 SER A N 1
ATOM 715 C CA . SER A 1 90 ? -15.645 2.138 18.510 1.00 73.94 90 SER A CA 1
ATOM 716 C C . SER A 1 90 ? -14.341 1.459 18.941 1.00 73.94 90 SER A C 1
ATOM 718 O O . SER A 1 90 ? -14.329 0.810 19.984 1.00 73.94 90 SER A O 1
ATOM 720 N N . LEU A 1 91 ? -13.279 1.582 18.138 1.00 72.00 91 LEU A N 1
ATOM 721 C CA . LEU A 1 91 ? -11.946 1.031 18.392 1.00 72.00 91 LEU A CA 1
ATOM 722 C C . LEU A 1 91 ? -10.977 2.062 18.977 1.00 72.00 91 LEU A C 1
ATOM 724 O O . LEU A 1 91 ? -9.829 1.711 19.257 1.00 72.00 91 LEU A O 1
ATOM 728 N N . GLU A 1 92 ? -11.403 3.320 19.123 1.00 71.00 92 GLU A N 1
ATOM 729 C CA . GLU A 1 92 ? -10.612 4.328 19.818 1.00 71.00 92 GLU A CA 1
ATOM 730 C C . GLU A 1 92 ? -10.394 3.880 21.262 1.00 71.00 92 GLU A C 1
ATOM 732 O O . GLU A 1 92 ? -11.311 3.385 21.926 1.00 71.00 92 GLU A O 1
ATOM 737 N N . ASP A 1 93 ? -9.161 4.040 21.744 1.00 64.88 93 ASP A N 1
ATOM 738 C CA . ASP A 1 93 ? -8.835 3.754 23.132 1.00 64.88 93 ASP A CA 1
ATOM 739 C C . ASP A 1 93 ? -9.723 4.642 24.006 1.00 64.88 93 ASP A C 1
ATOM 741 O O . ASP A 1 93 ? -9.550 5.862 24.062 1.00 64.88 93 ASP A O 1
ATOM 745 N N . LYS A 1 94 ? -10.713 4.036 24.672 1.00 59.12 94 LYS A N 1
ATOM 746 C CA . LYS A 1 94 ? -11.524 4.743 25.659 1.00 59.12 94 LYS A CA 1
ATOM 747 C C . LYS A 1 94 ? -10.568 5.228 26.740 1.00 59.12 94 LYS A C 1
ATOM 749 O O . LYS A 1 94 ? -10.112 4.431 27.559 1.00 59.12 94 LYS A O 1
ATOM 754 N N . GLN A 1 95 ? -10.273 6.525 26.752 1.00 55.19 95 GLN A N 1
ATOM 755 C CA . GLN A 1 95 ? -9.669 7.155 27.915 1.00 55.19 95 GLN A CA 1
ATOM 756 C C . GLN A 1 95 ? -10.619 6.913 29.088 1.00 55.19 95 GLN A C 1
ATOM 758 O O . GLN A 1 95 ? -11.705 7.487 29.158 1.00 55.19 95 GLN A O 1
ATOM 763 N N . LEU A 1 96 ? -10.238 6.006 29.986 1.00 54.59 96 LEU A N 1
ATOM 764 C CA . LEU A 1 96 ? -10.890 5.897 31.280 1.00 54.59 96 LEU A CA 1
ATOM 765 C C . LEU A 1 96 ? -10.602 7.214 32.015 1.00 54.59 96 LEU A C 1
ATOM 767 O O . LEU A 1 96 ? -9.425 7.543 32.189 1.00 54.59 96 LEU A O 1
ATOM 771 N N . PRO A 1 97 ? -11.621 7.998 32.412 1.00 54.91 97 PRO A N 1
ATOM 772 C CA . PRO A 1 97 ? -11.384 9.213 33.176 1.00 54.91 97 PRO A CA 1
ATOM 773 C C . PRO A 1 97 ? -10.676 8.833 34.479 1.00 54.91 97 PRO A C 1
ATOM 775 O O . PRO A 1 97 ? -11.166 8.005 35.244 1.00 54.91 97 PRO A O 1
ATOM 778 N N . LEU A 1 98 ? -9.499 9.416 34.712 1.00 62.69 98 LEU A N 1
ATOM 779 C CA . LEU A 1 98 ? -8.616 9.057 35.826 1.00 62.69 98 LEU A CA 1
ATOM 780 C C . LEU A 1 98 ? -9.062 9.607 37.192 1.00 62.69 98 LEU A C 1
ATOM 782 O O . LEU A 1 98 ? -8.301 9.492 38.148 1.00 62.69 98 LEU A O 1
ATOM 786 N N . TRP A 1 99 ? -10.262 10.182 37.328 1.00 64.50 99 TRP A N 1
ATOM 787 C CA . TRP A 1 99 ? -10.708 10.810 38.579 1.00 64.50 99 TRP A CA 1
ATOM 788 C C . TRP A 1 99 ? -12.006 10.187 39.117 1.00 64.50 99 TRP A C 1
ATOM 790 O O . TRP A 1 99 ? -13.055 10.251 38.471 1.00 64.50 99 TRP A O 1
ATOM 800 N N . LYS A 1 100 ? -11.917 9.616 40.323 1.00 44.84 100 LYS A N 1
ATOM 801 C CA . LYS A 1 100 ? -12.997 9.482 41.309 1.00 44.84 100 LYS A CA 1
ATOM 802 C C . LYS A 1 100 ? -12.488 10.014 42.640 1.00 44.84 100 LYS A C 1
ATOM 804 O O . LYS A 1 100 ? -11.301 9.746 42.934 1.00 44.84 100 LYS A O 1
#

Foldseek 3Di:
DQALDDLVVVCVVVVHDSVVSVVVCVPPVVVVSNVVSVVVVVLVVLLVQLVVQVVVPDQAPVSSCVSSVVSLVVCVPPPVVVVVVSDDPSRPDPPPPPDD

Radius of gyration: 19.11 Å; chains: 1; bounding box: 36×22×64 Å

pLDDT: mean 84.79, std 11.95, range [44.84, 94.75]

Sequence (100 aa):
MRSGAHIVEVAQSAGVTRGVVQRWLTDPELHVLWTTARLDQLRTHHLTSIHEALTSGVASRQELRLKANAAYLWFQRNEPEILEGLIPRSLEDKQLPLWK

Organism: NCBI:txid1458275

Secondary structure (DSSP, 8-state):
------HHHHHHHTTS-HHHHHHHTTSHHHHHHHHHH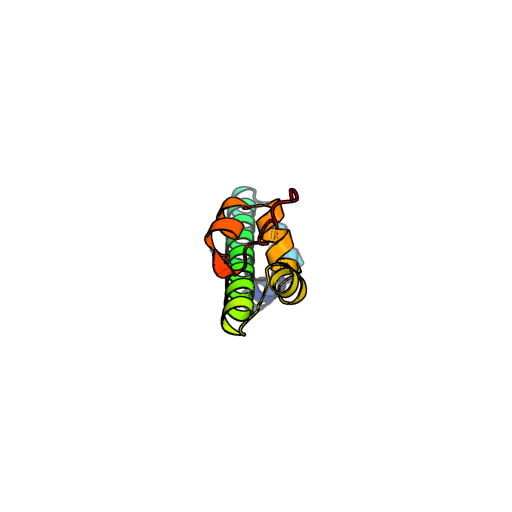HHHHHHHHHHHHHHHHHHTT--SHHHHHHHTHHHHHHHHHH-HHHHHHHS-GGGS--------